Protein AF-A0A843H126-F1 (afdb_monomer_lite)

Radius of gyration: 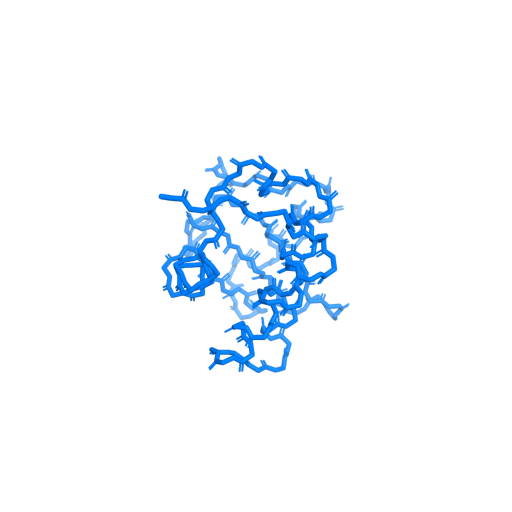14.78 Å; chains: 1; bounding box: 25×26×45 Å

pLDDT: mean 95.46, std 4.78, range [65.38, 98.56]

Sequence (114 aa):
MITVKIDEDTALEMLCDRVDFWRDGEEADLFKKMYEHYVYNGLFDGAEFDVKSIVDNDVVNWCSIVDTSSKDFKKLLRLYKKGEYDVSCEKFKEGSYGYIEAVSDDETMILTRC

Structure (mmCIF, N/CA/C/O backbone):
data_AF-A0A843H126-F1
#
_entry.id   AF-A0A843H126-F1
#
loop_
_atom_site.group_PDB
_atom_site.id
_atom_site.type_symbol
_atom_site.label_atom_id
_atom_site.label_alt_id
_atom_site.label_comp_id
_atom_site.label_asym_id
_atom_site.label_entity_id
_atom_site.label_seq_id
_atom_site.pdbx_PDB_ins_code
_atom_site.Cartn_x
_atom_site.Cartn_y
_atom_site.Cartn_z
_atom_site.occupancy
_atom_site.B_iso_or_equiv
_atom_site.auth_seq_id
_atom_site.auth_comp_id
_atom_site.auth_asym_id
_atom_site.auth_atom_id
_atom_site.pdbx_PDB_model_num
ATOM 1 N N . MET A 1 1 ? -6.828 12.646 -29.552 1.00 65.38 1 MET A N 1
ATOM 2 C CA . MET A 1 1 ? -7.053 11.846 -28.336 1.00 65.38 1 MET A CA 1
ATOM 3 C C . MET A 1 1 ? -7.917 10.670 -28.739 1.00 65.38 1 MET A C 1
ATOM 5 O O . MET A 1 1 ? -8.946 10.898 -29.364 1.00 65.38 1 MET A O 1
ATOM 9 N N . ILE A 1 2 ? -7.449 9.448 -28.512 1.00 76.56 2 ILE A N 1
ATOM 10 C CA . ILE A 1 2 ? -8.238 8.232 -28.733 1.00 76.56 2 ILE A CA 1
ATOM 11 C C . ILE A 1 2 ? -8.704 7.792 -27.351 1.00 76.56 2 ILE A C 1
ATOM 13 O O . ILE A 1 2 ? -7.885 7.722 -26.441 1.00 76.56 2 ILE A O 1
ATOM 17 N N . THR A 1 3 ? -9.998 7.534 -27.192 1.00 81.00 3 THR A N 1
ATOM 18 C CA . THR A 1 3 ? -10.558 7.030 -25.935 1.00 81.00 3 THR A CA 1
ATOM 19 C C . THR A 1 3 ? -10.792 5.538 -26.077 1.00 81.00 3 THR A C 1
ATOM 21 O O . THR A 1 3 ? -11.508 5.103 -26.980 1.00 81.00 3 THR A O 1
ATOM 24 N N . VAL A 1 4 ? -10.190 4.765 -25.181 1.00 82.12 4 VAL A N 1
ATOM 25 C CA . VAL A 1 4 ? -10.381 3.320 -25.067 1.00 82.12 4 VAL A CA 1
ATOM 26 C C . VAL A 1 4 ? -10.914 3.049 -23.668 1.00 82.12 4 VAL A C 1
ATOM 28 O O . VAL A 1 4 ? -10.512 3.715 -22.718 1.00 82.12 4 VAL A O 1
ATOM 31 N N . LYS A 1 5 ? -11.852 2.110 -23.553 1.00 87.12 5 LYS A N 1
ATOM 32 C CA . LYS A 1 5 ? -12.288 1.595 -22.257 1.00 87.12 5 LYS A CA 1
ATOM 33 C C . LYS A 1 5 ? -11.467 0.352 -21.950 1.00 87.12 5 LYS A C 1
ATOM 35 O O . LYS A 1 5 ? -11.414 -0.539 -22.794 1.00 87.12 5 LYS A O 1
ATOM 40 N N . ILE A 1 6 ? -10.849 0.335 -20.780 1.00 89.44 6 ILE A N 1
ATOM 41 C CA . ILE A 1 6 ? -10.196 -0.839 -20.205 1.00 89.44 6 ILE A CA 1
ATOM 42 C C . ILE A 1 6 ? -11.088 -1.360 -19.081 1.00 89.44 6 ILE A C 1
ATOM 44 O O . ILE A 1 6 ? -11.759 -0.568 -18.417 1.00 89.44 6 ILE A O 1
ATOM 48 N N . ASP A 1 7 ? -11.163 -2.673 -18.933 1.00 93.12 7 ASP A N 1
ATOM 49 C CA . ASP A 1 7 ? -11.792 -3.305 -17.777 1.00 93.12 7 ASP A CA 1
ATOM 50 C C . ASP A 1 7 ? -10.887 -3.228 -16.538 1.00 93.12 7 ASP A C 1
ATOM 52 O O . ASP A 1 7 ? -9.689 -2.955 -16.637 1.00 93.12 7 ASP A O 1
ATOM 56 N N . GLU A 1 8 ? -11.498 -3.441 -15.373 1.00 95.25 8 GLU A N 1
ATOM 57 C CA . GLU A 1 8 ? -10.858 -3.368 -14.055 1.00 95.25 8 GLU A CA 1
ATOM 58 C C . GLU A 1 8 ? -9.679 -4.342 -13.935 1.00 95.25 8 GLU A C 1
ATOM 60 O O . GLU A 1 8 ? -8.598 -3.931 -13.515 1.00 95.25 8 GLU A O 1
ATOM 65 N N . ASP A 1 9 ? -9.848 -5.591 -14.378 1.00 96.12 9 ASP A N 1
ATOM 66 C CA . ASP A 1 9 ? -8.803 -6.619 -14.312 1.00 96.12 9 ASP A CA 1
ATOM 67 C C . ASP A 1 9 ? -7.573 -6.207 -15.131 1.00 96.12 9 ASP A C 1
ATOM 69 O O . ASP A 1 9 ? -6.448 -6.231 -14.631 1.00 96.12 9 ASP A O 1
ATOM 73 N N . THR A 1 10 ? -7.788 -5.743 -16.367 1.00 95.56 10 THR A N 1
ATOM 74 C CA . THR A 1 10 ? -6.710 -5.242 -17.231 1.00 95.56 10 THR A CA 1
ATOM 75 C C . THR A 1 10 ? -6.039 -4.005 -16.629 1.00 95.56 10 THR A C 1
ATOM 77 O O . THR A 1 10 ? -4.816 -3.881 -16.662 1.00 95.56 10 THR A O 1
ATOM 80 N N . ALA A 1 11 ? -6.813 -3.071 -16.065 1.00 95.88 11 ALA A N 1
ATOM 81 C CA . ALA A 1 11 ? -6.265 -1.879 -15.419 1.00 95.88 11 ALA A CA 1
ATOM 82 C C . ALA A 1 11 ? -5.380 -2.245 -14.218 1.00 95.88 11 ALA A C 1
ATOM 84 O O . ALA A 1 11 ? -4.278 -1.707 -14.074 1.00 95.88 11 ALA A O 1
ATOM 85 N N . LEU A 1 12 ? -5.843 -3.177 -13.381 1.00 97.81 12 LEU A N 1
ATOM 86 C CA . LEU A 1 12 ? -5.109 -3.666 -12.222 1.00 97.81 12 LEU A CA 1
ATOM 87 C C . LEU A 1 12 ? -3.833 -4.405 -12.633 1.00 97.81 12 LEU A C 1
ATOM 89 O O . LEU A 1 12 ? -2.780 -4.125 -12.062 1.00 97.81 12 LEU A O 1
ATOM 93 N N . GLU A 1 13 ? -3.896 -5.283 -13.639 1.00 97.88 13 GLU A N 1
ATOM 94 C CA . GLU A 1 13 ? -2.727 -5.996 -14.177 1.00 97.88 13 GLU A CA 1
ATOM 95 C C . GLU A 1 13 ? -1.650 -5.004 -14.632 1.00 97.88 13 GLU A C 1
ATOM 97 O O . GLU A 1 13 ? -0.503 -5.091 -14.198 1.00 97.88 13 GLU A O 1
ATOM 102 N N . MET A 1 14 ? -2.028 -3.978 -15.403 1.00 97.56 14 MET A N 1
ATOM 103 C CA . MET A 1 14 ? -1.084 -2.963 -15.878 1.00 97.56 14 MET A CA 1
ATOM 104 C C . MET A 1 14 ? -0.413 -2.181 -14.735 1.00 97.56 14 MET A C 1
ATOM 106 O O . MET A 1 14 ? 0.779 -1.868 -14.819 1.00 97.56 14 MET A O 1
ATOM 110 N N . LEU A 1 15 ? -1.157 -1.844 -13.675 1.00 98.19 15 LEU A N 1
ATOM 111 C CA . LEU A 1 15 ? -0.608 -1.177 -12.488 1.00 98.19 15 LEU A CA 1
ATOM 112 C C . LEU A 1 15 ? 0.352 -2.105 -11.732 1.00 98.19 15 LEU A C 1
ATOM 114 O O . LEU A 1 15 ? 1.466 -1.695 -11.403 1.00 98.19 15 LEU A O 1
ATOM 118 N N . CYS A 1 16 ? -0.049 -3.358 -11.502 1.00 97.94 16 CYS A N 1
ATOM 119 C CA . CYS A 1 16 ? 0.749 -4.365 -10.801 1.00 97.94 16 CYS A CA 1
ATOM 120 C C . CYS A 1 16 ? 2.062 -4.674 -11.531 1.00 97.94 16 CYS A C 1
ATOM 122 O O . CYS A 1 16 ? 3.121 -4.668 -10.903 1.00 97.94 16 CYS A O 1
ATOM 124 N N . ASP A 1 17 ? 2.014 -4.841 -12.853 1.00 98.06 17 ASP A N 1
ATOM 125 C CA . ASP A 1 17 ? 3.198 -5.051 -13.691 1.00 98.06 17 ASP A CA 1
ATOM 126 C C . ASP A 1 17 ? 4.196 -3.897 -13.554 1.00 98.06 17 ASP A C 1
ATOM 128 O O . ASP A 1 17 ? 5.417 -4.087 -13.542 1.00 98.06 17 ASP A O 1
ATOM 132 N N . ARG A 1 18 ? 3.689 -2.664 -13.435 1.00 98.06 18 ARG A N 1
ATOM 133 C CA . ARG A 1 18 ? 4.545 -1.493 -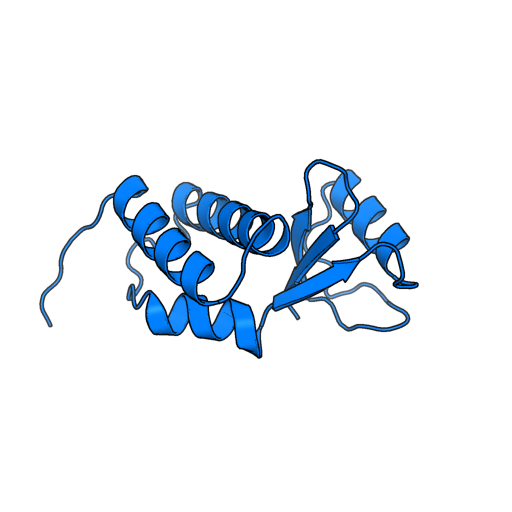13.245 1.00 98.06 18 ARG A CA 1
ATOM 134 C C . ARG A 1 18 ? 5.100 -1.403 -11.824 1.00 98.06 18 ARG A C 1
ATOM 136 O O . ARG A 1 18 ? 6.223 -0.921 -11.670 1.00 98.06 18 ARG A O 1
ATOM 143 N N . VAL A 1 19 ? 4.373 -1.866 -10.809 1.00 98.12 19 VAL A N 1
ATOM 144 C CA . VAL A 1 19 ? 4.881 -1.972 -9.429 1.00 98.12 19 VAL A CA 1
ATOM 145 C C . VAL A 1 19 ? 6.051 -2.951 -9.362 1.00 98.12 19 VAL A C 1
ATOM 147 O O . VAL A 1 19 ? 7.082 -2.610 -8.782 1.00 98.12 19 VAL A O 1
ATOM 150 N N . ASP A 1 20 ? 5.941 -4.102 -10.029 1.00 97.81 20 ASP A N 1
ATOM 151 C CA . ASP A 1 20 ? 6.980 -5.146 -10.047 1.00 97.81 20 ASP A CA 1
ATOM 152 C C . ASP A 1 20 ? 8.293 -4.693 -10.706 1.00 97.81 20 ASP A C 1
ATOM 154 O O . ASP A 1 20 ? 9.355 -5.274 -10.487 1.00 97.81 20 ASP A O 1
ATOM 158 N N . PHE A 1 21 ? 8.263 -3.609 -11.487 1.00 96.62 21 PHE A N 1
ATOM 159 C CA . PHE A 1 21 ? 9.482 -2.956 -11.963 1.00 96.62 21 PHE A CA 1
ATOM 160 C C . PHE A 1 21 ? 10.241 -2.213 -10.847 1.00 96.62 21 PHE A C 1
ATOM 162 O O . PHE A 1 21 ? 11.464 -2.089 -10.915 1.00 96.62 21 PHE A O 1
ATOM 169 N N . TRP A 1 22 ? 9.534 -1.662 -9.857 1.00 96.69 22 TRP A N 1
ATOM 170 C CA . TRP A 1 22 ? 10.103 -0.784 -8.829 1.00 96.69 22 TRP A CA 1
ATOM 171 C C . TRP A 1 22 ? 10.384 -1.460 -7.492 1.00 96.69 22 TRP A C 1
ATOM 173 O O . TRP A 1 22 ? 11.231 -0.971 -6.734 1.00 96.69 22 TRP A O 1
ATOM 183 N N . ARG A 1 23 ? 9.614 -2.493 -7.161 1.00 95.12 23 ARG A N 1
ATOM 184 C CA . ARG A 1 23 ? 9.615 -3.170 -5.865 1.00 95.12 23 ARG A CA 1
ATOM 185 C C . ARG A 1 23 ? 9.455 -4.667 -6.066 1.00 95.12 23 ARG A C 1
ATOM 187 O O . ARG A 1 23 ? 8.936 -5.109 -7.085 1.00 95.12 23 ARG A O 1
ATOM 194 N N . ASP A 1 24 ? 9.881 -5.426 -5.070 1.00 94.62 24 ASP A N 1
ATOM 195 C CA . ASP A 1 24 ? 9.726 -6.869 -4.997 1.00 94.62 24 ASP A CA 1
ATOM 196 C C . ASP A 1 24 ? 9.178 -7.297 -3.627 1.00 94.62 24 ASP A C 1
ATOM 198 O O . ASP A 1 24 ? 9.116 -6.516 -2.673 1.00 94.62 24 ASP A O 1
ATOM 202 N N . GLY A 1 25 ? 8.725 -8.550 -3.552 1.00 95.00 25 GLY A N 1
ATOM 203 C CA . GLY A 1 25 ? 8.253 -9.168 -2.314 1.00 95.00 25 GLY A CA 1
ATOM 204 C C . GLY A 1 25 ? 7.114 -8.409 -1.626 1.00 95.00 25 GLY A C 1
ATOM 205 O O . GLY A 1 25 ? 6.227 -7.854 -2.271 1.00 95.00 25 GLY A O 1
ATOM 206 N N . GLU A 1 26 ? 7.159 -8.387 -0.294 1.00 95.12 26 GLU A N 1
ATOM 207 C CA . GLU A 1 26 ? 6.094 -7.832 0.550 1.00 95.12 26 GLU A CA 1
ATOM 208 C C . GLU A 1 26 ? 5.866 -6.329 0.330 1.00 95.12 26 GLU A C 1
ATOM 210 O O . GLU A 1 26 ? 4.739 -5.850 0.468 1.00 95.12 26 GLU A O 1
ATOM 215 N N . GLU A 1 27 ? 6.905 -5.576 -0.055 1.00 96.94 27 GLU A N 1
ATOM 216 C CA . GLU A 1 27 ? 6.744 -4.159 -0.389 1.00 96.94 27 GLU A CA 1
ATOM 217 C C . GLU A 1 27 ? 5.875 -3.985 -1.636 1.00 96.94 27 GLU A C 1
ATOM 219 O O . GLU A 1 27 ? 4.976 -3.145 -1.642 1.00 96.94 27 GLU A O 1
ATOM 224 N N . ALA A 1 28 ? 6.103 -4.791 -2.680 1.00 98.00 28 ALA A N 1
ATOM 225 C CA . ALA A 1 28 ? 5.281 -4.766 -3.888 1.00 98.00 28 ALA A CA 1
ATOM 226 C C . ALA A 1 28 ? 3.824 -5.151 -3.582 1.00 98.00 28 ALA A C 1
ATOM 228 O O . ALA A 1 28 ? 2.900 -4.495 -4.069 1.00 98.00 28 ALA A O 1
ATOM 229 N N . ASP A 1 29 ? 3.610 -6.153 -2.727 1.00 98.31 29 ASP A N 1
ATOM 230 C CA . ASP A 1 29 ? 2.272 -6.618 -2.347 1.00 98.31 29 ASP A CA 1
ATOM 231 C C . ASP A 1 29 ? 1.435 -5.525 -1.664 1.00 98.31 29 ASP A C 1
ATOM 233 O O . ASP A 1 29 ? 0.224 -5.440 -1.881 1.00 98.31 29 ASP A O 1
ATOM 237 N N . LEU A 1 30 ? 2.061 -4.630 -0.893 1.00 98.50 30 LEU A N 1
ATOM 238 C CA . LEU A 1 30 ? 1.374 -3.476 -0.304 1.00 98.50 30 LEU A CA 1
ATOM 239 C C . LEU A 1 30 ? 0.820 -2.516 -1.365 1.00 98.50 30 LEU A C 1
ATOM 241 O O . LEU A 1 30 ? -0.332 -2.089 -1.271 1.00 98.50 30 LEU A O 1
ATOM 245 N N . PHE A 1 31 ? 1.620 -2.179 -2.379 1.00 98.50 31 PHE A N 1
ATOM 246 C CA . PHE A 1 31 ? 1.171 -1.313 -3.474 1.00 98.50 31 PHE A CA 1
ATOM 247 C C . PHE A 1 31 ? 0.091 -1.994 -4.316 1.00 98.50 31 PHE A C 1
ATOM 249 O O . PHE A 1 31 ? -0.880 -1.350 -4.706 1.00 98.50 31 PHE A O 1
ATOM 256 N N . LYS A 1 32 ? 0.217 -3.303 -4.556 1.00 98.50 32 LYS A N 1
ATOM 257 C CA . LYS A 1 32 ? -0.797 -4.084 -5.278 1.00 98.50 32 LYS A CA 1
ATOM 258 C C . LYS A 1 32 ? -2.142 -4.068 -4.549 1.00 98.50 32 LYS A C 1
ATOM 260 O O . LYS A 1 32 ? -3.153 -3.790 -5.184 1.00 98.50 32 LYS A O 1
ATOM 265 N N . LYS A 1 33 ? -2.153 -4.237 -3.220 1.00 98.31 33 LYS A N 1
ATOM 266 C CA . LYS A 1 33 ? -3.363 -4.092 -2.385 1.00 98.31 33 LYS A CA 1
ATOM 267 C C . LYS A 1 33 ? -3.989 -2.697 -2.484 1.00 98.31 33 LYS A C 1
ATOM 269 O O . LYS A 1 33 ? -5.207 -2.576 -2.590 1.00 98.31 33 LYS A O 1
ATOM 274 N N . MET A 1 34 ? -3.168 -1.644 -2.474 1.00 98.06 34 MET A N 1
ATOM 275 C CA . MET A 1 34 ? -3.642 -0.268 -2.670 1.00 98.06 34 MET A CA 1
ATOM 276 C C . MET A 1 34 ? -4.320 -0.103 -4.041 1.00 98.06 34 MET A C 1
ATOM 278 O O . MET A 1 34 ? -5.431 0.419 -4.116 1.00 98.06 34 MET A O 1
ATOM 282 N N . TYR A 1 35 ? -3.691 -0.575 -5.123 1.00 98.31 35 TYR A N 1
ATOM 283 C CA . TYR A 1 35 ? -4.260 -0.455 -6.469 1.00 98.31 35 TYR A CA 1
ATOM 284 C C . TYR A 1 35 ? -5.495 -1.317 -6.685 1.00 98.31 35 TYR A C 1
ATOM 286 O O . TYR A 1 35 ? -6.434 -0.854 -7.325 1.00 98.31 35 TYR A O 1
ATOM 294 N N . GLU A 1 36 ? -5.535 -2.518 -6.115 1.00 98.19 36 GLU A N 1
ATOM 295 C CA . GLU A 1 36 ? -6.726 -3.364 -6.106 1.00 98.19 36 GLU A CA 1
ATOM 296 C C . GLU A 1 36 ? -7.915 -2.606 -5.499 1.00 98.19 36 GLU A C 1
ATOM 298 O O . GLU A 1 36 ? -8.982 -2.501 -6.107 1.00 98.19 36 GLU A O 1
ATOM 303 N N . HIS A 1 37 ? -7.702 -1.971 -4.342 1.00 96.50 37 HIS A N 1
ATOM 304 C CA . HIS A 1 37 ? -8.712 -1.138 -3.698 1.00 96.50 37 HIS A CA 1
ATOM 305 C C . HIS A 1 37 ? -9.108 0.075 -4.554 1.00 96.50 37 HIS A C 1
ATOM 307 O O . HIS A 1 37 ? -10.284 0.427 -4.618 1.00 96.50 37 HIS A O 1
ATOM 313 N N . TYR A 1 38 ? -8.159 0.738 -5.214 1.00 96.44 38 TYR A N 1
ATOM 314 C CA . TYR A 1 38 ? -8.454 1.902 -6.056 1.00 96.44 38 TYR A CA 1
ATOM 315 C C . TYR A 1 38 ? -9.268 1.534 -7.295 1.00 96.44 38 TYR A C 1
ATOM 317 O O . TYR A 1 38 ? -10.228 2.233 -7.622 1.00 96.44 38 TYR A O 1
ATOM 325 N N . VAL A 1 39 ? -8.900 0.444 -7.967 1.00 96.69 39 VAL A N 1
ATOM 326 C CA . VAL A 1 39 ? -9.581 -0.037 -9.170 1.00 96.69 39 VAL A CA 1
ATOM 327 C C . VAL A 1 39 ? -11.009 -0.457 -8.835 1.00 96.69 39 VAL A C 1
ATOM 329 O O . VAL A 1 39 ? -11.942 0.097 -9.409 1.00 96.69 39 VAL A O 1
ATOM 332 N N . TYR A 1 40 ? -11.209 -1.338 -7.851 1.00 95.50 40 TYR A N 1
ATOM 333 C CA . TYR A 1 40 ? -12.550 -1.852 -7.538 1.00 95.50 40 TYR A CA 1
ATOM 334 C C . TYR A 1 40 ? -13.485 -0.831 -6.878 1.00 95.50 40 TYR A C 1
ATOM 336 O O . TYR A 1 40 ? -14.699 -1.028 -6.861 1.00 95.50 40 TYR A O 1
ATOM 344 N N . ASN A 1 41 ? -12.953 0.276 -6.353 1.00 94.19 41 ASN A N 1
ATOM 345 C CA . ASN A 1 41 ? -13.766 1.405 -5.892 1.00 94.19 41 ASN A CA 1
ATOM 346 C C . ASN A 1 41 ? -13.991 2.480 -6.969 1.00 94.19 41 ASN A C 1
ATOM 348 O O . ASN A 1 41 ? -14.555 3.532 -6.661 1.00 94.19 41 ASN A O 1
ATOM 352 N N . GLY A 1 42 ? -13.552 2.247 -8.209 1.00 92.25 42 GLY A N 1
ATOM 353 C CA . GLY A 1 42 ? -13.774 3.156 -9.333 1.00 92.25 42 GLY A CA 1
ATOM 354 C C . GLY A 1 42 ? -12.976 4.460 -9.251 1.00 92.25 42 GLY A C 1
ATOM 355 O O . GLY A 1 42 ? -13.394 5.469 -9.818 1.00 92.25 42 GLY A O 1
ATOM 356 N N . LEU A 1 43 ? -11.826 4.490 -8.560 1.00 92.88 43 LEU A N 1
ATOM 357 C CA . LEU A 1 43 ? -11.012 5.712 -8.428 1.00 92.88 43 LEU A CA 1
ATOM 358 C C . LEU A 1 43 ? -10.526 6.240 -9.789 1.00 92.88 43 LEU A C 1
ATOM 360 O O . LEU A 1 43 ? -10.318 7.441 -9.959 1.00 92.88 43 LEU A O 1
ATOM 364 N N . PHE A 1 44 ? -10.357 5.343 -10.760 1.00 91.56 44 PHE A N 1
ATOM 365 C CA . PHE A 1 44 ? -9.880 5.666 -12.104 1.00 91.56 44 PHE A CA 1
ATOM 366 C C . PHE A 1 44 ? -11.009 5.849 -13.131 1.00 91.56 44 PHE A C 1
ATOM 368 O O . PHE A 1 44 ? -10.732 6.091 -14.310 1.00 91.56 44 PHE A O 1
ATOM 375 N N . ASP A 1 45 ? -12.277 5.781 -12.717 1.00 89.25 45 ASP A N 1
ATOM 376 C CA . ASP A 1 45 ? -13.414 5.851 -13.633 1.00 89.25 45 ASP A CA 1
ATOM 377 C C . ASP A 1 45 ? -13.496 7.209 -14.338 1.00 89.25 45 ASP A C 1
ATOM 379 O O . ASP A 1 45 ? -13.769 8.254 -13.747 1.00 89.25 45 ASP A O 1
ATOM 383 N N . GLY A 1 46 ? -13.269 7.190 -15.654 1.00 85.00 46 GLY A N 1
ATOM 384 C CA . GLY A 1 46 ? -13.277 8.393 -16.488 1.00 85.00 46 GLY A CA 1
ATOM 385 C C . GLY A 1 46 ? -12.053 9.299 -16.314 1.00 85.00 46 GLY A C 1
ATOM 386 O O . GLY A 1 46 ? -12.035 10.388 -16.892 1.00 85.00 46 GLY A O 1
ATOM 387 N N . ALA A 1 47 ? -11.041 8.863 -15.560 1.00 86.31 47 ALA A N 1
ATOM 388 C CA . ALA A 1 47 ? -9.769 9.560 -15.417 1.00 86.31 47 ALA A CA 1
ATOM 389 C C . ALA A 1 47 ? -8.810 9.252 -16.582 1.00 86.31 47 ALA A C 1
ATOM 391 O O . ALA A 1 47 ? -8.960 8.269 -17.312 1.00 86.31 47 ALA A O 1
ATOM 392 N N . GLU A 1 48 ? -7.796 10.101 -16.758 1.00 89.88 48 GLU A N 1
ATOM 393 C CA . GLU A 1 48 ? -6.670 9.783 -17.635 1.00 89.88 48 GLU A CA 1
ATOM 394 C C . GLU A 1 48 ? -5.820 8.684 -16.989 1.00 89.88 48 GLU A C 1
ATOM 396 O O . GLU A 1 48 ? -5.309 8.850 -15.882 1.00 89.88 48 GLU A O 1
ATOM 401 N N . PHE A 1 49 ? -5.682 7.556 -17.685 1.00 91.69 49 PHE A N 1
ATOM 402 C CA . PHE A 1 49 ? -5.006 6.373 -17.165 1.00 91.69 49 PHE A CA 1
ATOM 403 C C . PHE A 1 49 ? -3.585 6.252 -17.728 1.00 91.69 49 PHE A C 1
ATOM 405 O O . PHE A 1 49 ? -3.314 5.473 -18.643 1.00 91.69 49 PHE A O 1
ATOM 412 N N . ASP A 1 50 ? -2.671 7.061 -17.191 1.00 94.75 50 ASP A N 1
ATOM 413 C CA . ASP A 1 50 ? -1.232 6.934 -17.443 1.00 94.75 50 ASP A CA 1
ATOM 414 C C . ASP A 1 50 ? -0.576 6.131 -16.316 1.00 94.75 50 ASP A C 1
ATOM 416 O O . ASP A 1 50 ? -0.130 6.677 -15.306 1.00 94.75 50 ASP A O 1
ATOM 420 N N . VAL A 1 51 ? -0.500 4.814 -16.518 1.00 95.56 51 VAL A N 1
ATOM 421 C CA . VAL A 1 51 ? 0.075 3.845 -15.570 1.00 95.56 51 VAL A CA 1
ATOM 422 C C . VAL A 1 51 ? 1.461 4.255 -15.090 1.00 95.56 51 VAL A C 1
ATOM 424 O O . VAL A 1 51 ? 1.778 4.105 -13.912 1.00 95.56 51 VAL A O 1
ATOM 427 N N . LYS A 1 52 ? 2.302 4.785 -15.982 1.00 95.94 52 LYS A N 1
ATOM 428 C CA . LYS A 1 52 ? 3.676 5.126 -15.622 1.00 95.94 52 LYS A CA 1
ATOM 429 C C . LYS A 1 52 ? 3.693 6.334 -14.698 1.00 95.94 52 LYS A C 1
ATOM 431 O O . LYS A 1 52 ? 4.364 6.298 -13.675 1.00 95.94 52 LYS A O 1
ATOM 436 N N . SER A 1 53 ? 2.933 7.372 -15.035 1.00 96.06 53 SER A N 1
ATOM 437 C CA . SER A 1 53 ? 2.817 8.559 -14.187 1.00 96.06 53 SER A CA 1
ATOM 438 C C . SER A 1 53 ? 2.141 8.256 -12.850 1.00 96.06 53 SER A C 1
ATOM 440 O O . SER A 1 53 ? 2.549 8.822 -11.841 1.00 96.06 53 SER A O 1
ATOM 442 N N . ILE A 1 54 ? 1.145 7.369 -12.818 1.00 96.56 54 ILE A N 1
ATOM 443 C CA . ILE A 1 54 ? 0.464 6.956 -11.584 1.00 96.56 54 ILE A CA 1
ATOM 444 C C . ILE A 1 54 ? 1.445 6.204 -10.675 1.00 96.56 54 ILE A C 1
ATOM 446 O O . ILE A 1 54 ? 1.772 6.678 -9.587 1.00 96.56 54 ILE A O 1
ATOM 450 N N . VAL A 1 55 ? 1.985 5.079 -11.153 1.00 97.81 55 VAL A N 1
ATOM 451 C CA . VAL A 1 55 ? 2.788 4.176 -10.318 1.00 97.81 55 VAL A CA 1
ATOM 452 C C . VAL A 1 55 ? 4.131 4.780 -9.940 1.00 97.81 55 VAL A C 1
ATOM 454 O O . VAL A 1 55 ? 4.538 4.688 -8.783 1.00 97.81 55 VAL A O 1
ATOM 457 N N . ASP A 1 56 ? 4.819 5.443 -10.872 1.00 97.81 56 ASP A N 1
ATOM 458 C CA . ASP A 1 56 ? 6.124 6.035 -10.568 1.00 97.81 56 ASP A CA 1
ATOM 459 C C . ASP A 1 56 ? 5.986 7.133 -9.500 1.00 97.81 56 ASP A C 1
ATOM 461 O O . ASP A 1 56 ? 6.849 7.247 -8.632 1.00 97.81 56 ASP A O 1
ATOM 465 N N . ASN A 1 57 ? 4.903 7.921 -9.513 1.00 96.44 57 ASN A N 1
ATOM 466 C CA . ASN A 1 57 ? 4.690 8.947 -8.491 1.00 96.44 57 ASN A CA 1
ATOM 467 C C . ASN A 1 57 ? 4.314 8.360 -7.136 1.00 96.44 57 ASN A C 1
ATOM 469 O O . ASN A 1 57 ? 4.856 8.810 -6.126 1.00 96.44 57 ASN A O 1
ATOM 473 N N . ASP A 1 58 ? 3.434 7.363 -7.098 1.00 97.38 58 ASP A N 1
ATOM 474 C CA . ASP A 1 58 ? 3.075 6.713 -5.841 1.00 97.38 58 ASP A CA 1
ATOM 475 C C . ASP A 1 58 ? 4.306 6.075 -5.188 1.00 97.38 58 ASP A C 1
ATOM 477 O O . ASP A 1 58 ? 4.609 6.361 -4.031 1.00 97.38 58 ASP A O 1
ATOM 481 N N . VAL A 1 59 ? 5.082 5.290 -5.941 1.00 96.69 59 VAL A N 1
ATOM 482 C CA . VAL A 1 59 ? 6.233 4.552 -5.398 1.00 96.69 59 VAL A CA 1
ATOM 483 C C . VAL A 1 59 ? 7.410 5.461 -5.020 1.00 96.69 59 VAL A C 1
ATOM 485 O O . VAL A 1 59 ? 8.136 5.156 -4.070 1.00 96.69 59 VAL A O 1
ATOM 488 N N . VAL A 1 60 ? 7.646 6.548 -5.764 1.00 95.25 60 VAL A N 1
ATOM 489 C CA . VAL A 1 60 ? 8.822 7.416 -5.556 1.00 95.25 60 VAL A CA 1
ATOM 490 C C . VAL A 1 60 ? 8.520 8.614 -4.661 1.00 95.25 60 VAL A C 1
ATOM 492 O O . VAL A 1 60 ? 9.382 9.010 -3.878 1.00 95.25 60 VAL A O 1
ATOM 495 N N . ASN A 1 61 ? 7.337 9.218 -4.789 1.00 94.75 61 ASN A N 1
ATOM 496 C CA . ASN A 1 61 ? 7.074 10.549 -4.240 1.00 94.75 61 ASN A CA 1
ATOM 497 C C . ASN A 1 61 ? 6.001 10.570 -3.151 1.00 94.75 61 ASN A C 1
ATOM 499 O O . ASN A 1 61 ? 6.119 11.366 -2.220 1.00 94.75 61 ASN A O 1
ATOM 503 N N . TRP A 1 62 ? 4.923 9.798 -3.299 1.00 95.56 62 TRP A N 1
ATOM 504 C CA . TRP A 1 62 ? 3.703 10.023 -2.511 1.00 95.56 62 TRP A CA 1
ATOM 505 C C . TRP A 1 62 ? 3.474 8.985 -1.424 1.00 95.56 62 TRP A C 1
ATOM 507 O O . TRP A 1 62 ? 2.843 9.310 -0.419 1.00 95.56 62 TRP A O 1
ATOM 517 N N . CYS A 1 63 ? 4.001 7.773 -1.588 1.00 97.81 63 CYS A N 1
ATOM 518 C CA . CYS A 1 63 ? 3.858 6.713 -0.606 1.00 97.81 63 CYS A CA 1
ATOM 519 C C . CYS A 1 63 ? 5.167 6.405 0.124 1.00 97.81 63 CYS A C 1
ATOM 521 O O . CYS A 1 63 ? 6.275 6.672 -0.343 1.00 97.81 63 CYS A O 1
ATOM 523 N N . SER A 1 64 ? 5.040 5.843 1.319 1.00 96.75 64 SER A N 1
ATOM 524 C CA . SER A 1 64 ? 6.152 5.423 2.165 1.00 96.75 64 SER A CA 1
ATOM 525 C C . SER A 1 64 ? 5.776 4.167 2.938 1.00 96.75 64 SER A C 1
ATOM 527 O O . SER A 1 64 ? 4.628 3.996 3.340 1.00 96.75 64 SER A O 1
ATOM 529 N N . ILE A 1 65 ? 6.751 3.288 3.161 1.00 97.62 65 ILE A N 1
ATOM 530 C CA . ILE A 1 65 ? 6.560 2.070 3.950 1.00 97.62 65 ILE A CA 1
ATOM 531 C C . ILE A 1 65 ? 7.087 2.315 5.360 1.00 97.62 65 ILE A C 1
ATOM 533 O O . ILE A 1 65 ? 8.206 2.791 5.553 1.00 97.62 65 ILE A O 1
ATOM 537 N N . VAL A 1 66 ? 6.258 2.003 6.351 1.00 98.12 66 VAL A N 1
ATOM 538 C CA . VAL A 1 66 ? 6.593 2.067 7.773 1.00 98.12 66 VAL A CA 1
ATOM 539 C C . VAL A 1 66 ? 6.634 0.645 8.320 1.00 98.12 66 VAL A C 1
ATOM 541 O O . VAL A 1 66 ? 5.621 -0.052 8.311 1.00 98.12 66 VAL A O 1
ATOM 544 N N . ASP A 1 67 ? 7.794 0.232 8.826 1.00 98.06 67 ASP A N 1
ATOM 545 C CA . ASP A 1 67 ? 8.003 -1.088 9.423 1.00 98.06 67 ASP A CA 1
ATOM 546 C C . ASP A 1 67 ? 7.992 -1.055 10.964 1.00 98.06 67 ASP A C 1
ATOM 548 O O . ASP A 1 67 ? 7.918 0.003 11.604 1.00 98.06 67 ASP A O 1
ATOM 552 N N . THR A 1 68 ? 8.096 -2.236 11.580 1.00 98.06 68 THR A N 1
ATOM 553 C CA . THR A 1 68 ? 8.098 -2.414 13.045 1.00 98.06 68 THR A CA 1
ATOM 554 C C . THR A 1 68 ? 9.198 -1.658 13.803 1.00 98.06 68 THR A C 1
ATOM 556 O O . THR A 1 68 ? 9.091 -1.510 15.027 1.00 98.06 68 THR A O 1
ATOM 559 N N . SER A 1 69 ? 10.243 -1.175 13.124 1.00 97.94 69 SER A N 1
ATOM 560 C CA . SER A 1 69 ? 11.322 -0.400 13.738 1.00 97.94 69 SER A CA 1
ATOM 561 C C . SER A 1 69 ? 10.928 1.057 14.008 1.00 97.94 69 SER A C 1
ATOM 563 O O . SER A 1 69 ? 11.486 1.681 14.918 1.00 97.94 69 SER A O 1
ATOM 565 N N . SER A 1 70 ? 9.929 1.592 13.293 1.00 97.69 70 SER A N 1
ATOM 566 C CA . SER A 1 70 ? 9.450 2.962 13.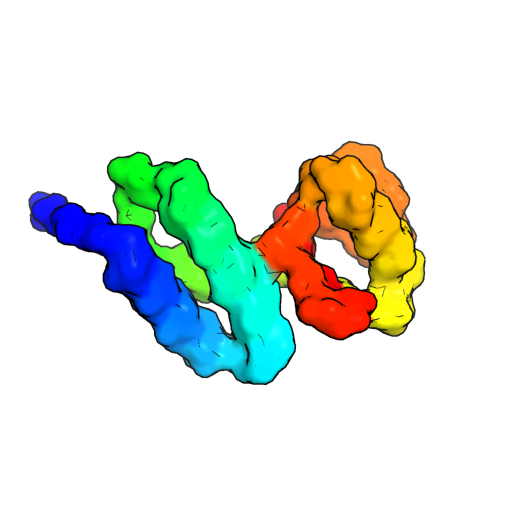492 1.00 97.69 70 SER A CA 1
ATOM 567 C C . SER A 1 70 ? 8.726 3.141 14.829 1.00 97.69 70 SER A C 1
ATOM 569 O O . SER A 1 70 ? 7.927 2.311 15.278 1.00 97.69 70 SER A O 1
ATOM 571 N N . LYS A 1 71 ? 8.921 4.309 15.454 1.00 97.88 71 LYS A N 1
ATOM 572 C CA . LYS A 1 71 ? 8.185 4.694 16.670 1.00 97.88 71 LYS A CA 1
ATOM 573 C C . LYS A 1 71 ? 6.699 4.953 16.419 1.00 97.88 71 LYS A C 1
ATOM 575 O O . LYS A 1 71 ? 5.934 4.960 17.391 1.00 97.88 71 LYS A O 1
ATOM 580 N N . ASP A 1 72 ? 6.300 5.161 15.167 1.00 97.94 72 ASP A N 1
ATOM 581 C CA . ASP A 1 72 ? 4.919 5.443 14.772 1.00 97.94 72 ASP A CA 1
ATOM 582 C C . ASP A 1 72 ? 4.138 4.191 14.357 1.00 97.94 72 ASP A C 1
ATOM 584 O O . ASP A 1 72 ? 2.906 4.193 14.427 1.00 97.94 72 ASP A O 1
ATOM 588 N N . PHE A 1 73 ? 4.833 3.087 14.063 1.00 98.44 73 PHE A N 1
ATOM 589 C CA . PHE A 1 73 ? 4.250 1.831 13.582 1.00 98.44 73 PHE A CA 1
ATOM 590 C C . PHE A 1 73 ? 3.053 1.349 14.410 1.00 98.44 73 PHE A C 1
ATOM 592 O O . PHE A 1 73 ? 1.942 1.183 13.912 1.00 98.44 73 PHE A O 1
ATOM 599 N N . LYS A 1 74 ? 3.242 1.193 15.728 1.00 98.31 74 LYS A N 1
ATOM 600 C CA . LYS A 1 74 ? 2.185 0.693 16.629 1.00 98.31 74 LYS A CA 1
ATOM 601 C C . LYS A 1 74 ? 0.962 1.605 16.670 1.00 98.31 74 LYS A C 1
ATOM 603 O O . LYS A 1 74 ? -0.140 1.139 16.959 1.00 98.31 74 LYS A O 1
ATOM 608 N N . LYS A 1 75 ? 1.152 2.912 16.461 1.00 98.19 75 LYS A N 1
ATOM 609 C CA . LYS A 1 75 ? 0.043 3.864 16.411 1.00 98.19 75 LYS A CA 1
ATOM 610 C C . LYS A 1 75 ? -0.713 3.711 15.093 1.00 98.19 75 LYS A C 1
ATOM 612 O O . LYS A 1 75 ? -1.930 3.575 15.160 1.00 98.19 75 LYS A O 1
ATOM 617 N N . LEU A 1 76 ? -0.008 3.677 13.962 1.00 98.31 76 LEU A N 1
ATOM 618 C CA . LEU A 1 76 ? -0.593 3.466 12.633 1.00 98.31 76 LEU A CA 1
ATOM 619 C C . LEU A 1 76 ? -1.390 2.159 12.573 1.00 98.31 76 LEU A C 1
ATOM 621 O O . LEU A 1 76 ? -2.581 2.189 12.283 1.00 98.31 76 LEU A O 1
ATOM 625 N N . LEU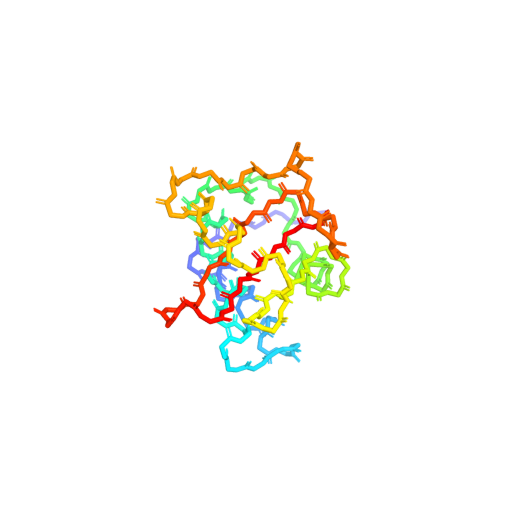 A 1 77 ? -0.792 1.036 12.988 1.00 98.50 77 LEU A N 1
ATOM 626 C CA . LEU A 1 77 ? -1.467 -0.267 12.993 1.00 98.50 77 LEU A CA 1
ATOM 627 C C . LEU A 1 77 ? -2.748 -0.254 13.839 1.00 98.50 77 LEU A C 1
ATOM 629 O O . LEU A 1 77 ? -3.763 -0.844 13.477 1.00 98.50 77 LEU A O 1
ATOM 633 N N . ARG A 1 78 ? -2.726 0.437 14.985 1.00 98.44 78 ARG A N 1
ATOM 634 C CA . ARG A 1 78 ? -3.906 0.562 15.848 1.00 98.44 78 ARG A CA 1
ATOM 635 C C . ARG A 1 78 ? -5.022 1.381 15.193 1.00 98.44 78 ARG A C 1
ATOM 637 O O . ARG A 1 78 ? -6.180 1.052 15.424 1.00 98.44 78 ARG A O 1
ATOM 644 N N . LEU A 1 79 ? -4.695 2.450 14.466 1.00 98.25 79 LEU A N 1
ATOM 645 C CA . LEU A 1 79 ? -5.677 3.279 13.753 1.00 98.25 79 LEU A CA 1
ATOM 646 C C . LEU A 1 79 ? -6.305 2.479 12.607 1.00 98.25 79 LEU A C 1
ATOM 648 O O . LEU A 1 79 ? -7.525 2.340 12.562 1.00 98.25 79 LEU A O 1
ATOM 652 N N . TYR A 1 80 ? -5.474 1.804 11.812 1.00 97.62 80 TYR A N 1
ATOM 653 C CA . TYR A 1 80 ? -5.928 0.896 10.759 1.00 97.62 80 TYR A CA 1
ATOM 654 C C . TYR A 1 80 ? -6.912 -0.162 11.281 1.00 97.62 80 TYR A C 1
ATOM 656 O O . TYR A 1 80 ? -8.011 -0.314 10.757 1.00 97.62 80 TYR A O 1
ATOM 664 N N . LYS A 1 81 ? -6.589 -0.836 12.396 1.00 97.69 81 LYS A N 1
ATOM 665 C CA . LYS A 1 81 ? -7.470 -1.847 13.019 1.00 97.69 81 LYS A CA 1
ATOM 666 C C . LYS A 1 81 ? -8.802 -1.303 13.543 1.00 97.69 81 LYS A C 1
ATOM 668 O O . LYS A 1 81 ? -9.706 -2.086 13.823 1.00 97.69 81 LYS A O 1
ATOM 673 N N . LYS A 1 82 ? -8.924 0.012 13.717 1.00 97.75 82 LYS A N 1
ATOM 674 C CA . LYS A 1 82 ? -10.188 0.679 14.060 1.00 97.75 82 LYS A CA 1
ATOM 675 C C . LYS A 1 82 ? -10.989 1.107 12.827 1.00 97.75 82 LYS A C 1
ATOM 677 O O . LYS A 1 82 ? -12.093 1.615 12.999 1.00 97.75 82 LYS A O 1
ATOM 682 N N . GLY A 1 83 ? -10.451 0.911 11.623 1.00 97.00 83 GLY A N 1
ATOM 683 C CA . GLY A 1 83 ? -11.009 1.435 10.378 1.00 97.00 83 GLY A CA 1
ATOM 684 C C . GLY A 1 83 ? -10.725 2.925 10.165 1.00 97.00 83 GLY A C 1
ATOM 685 O O . GLY A 1 83 ? -11.436 3.576 9.406 1.00 97.00 83 GLY A O 1
ATOM 686 N N . GLU A 1 84 ? -9.728 3.488 10.856 1.00 97.31 84 GLU A N 1
ATOM 687 C CA . GLU A 1 84 ? -9.299 4.878 10.681 1.00 97.31 84 GLU A CA 1
ATOM 688 C C . GLU A 1 84 ? -8.143 4.921 9.669 1.00 97.31 84 GLU A C 1
ATOM 690 O O . GLU A 1 84 ? -6.991 4.662 10.022 1.00 97.31 84 GLU A O 1
ATOM 695 N N . TYR A 1 85 ? -8.473 5.204 8.404 1.00 96.69 85 TYR A N 1
ATOM 696 C CA . TYR A 1 85 ? -7.509 5.244 7.297 1.00 96.69 85 TYR A CA 1
ATOM 697 C C . TYR A 1 85 ? -6.965 6.652 7.029 1.00 96.69 85 TYR A C 1
ATOM 699 O O . TYR A 1 85 ? -5.769 6.801 6.801 1.00 96.69 85 TYR A O 1
ATOM 707 N N . ASP A 1 86 ? -7.811 7.688 7.108 1.00 97.62 86 ASP A N 1
ATOM 708 C CA . ASP A 1 86 ? -7.363 9.086 7.087 1.00 97.62 86 ASP A CA 1
ATOM 709 C C . ASP A 1 86 ? -6.754 9.433 8.446 1.00 97.62 86 ASP A C 1
ATOM 711 O O . ASP A 1 86 ? -7.434 9.450 9.476 1.00 97.62 86 ASP A O 1
ATOM 715 N N . VAL A 1 87 ? -5.450 9.683 8.436 1.00 97.50 87 VAL A N 1
ATOM 716 C CA . VAL A 1 87 ? -4.652 9.984 9.626 1.00 97.50 87 VAL A CA 1
ATOM 717 C C . VAL A 1 87 ? -3.972 11.348 9.525 1.00 97.50 87 VAL A C 1
ATOM 719 O O . VAL A 1 87 ? -3.125 11.678 10.353 1.00 97.50 87 VAL A O 1
ATOM 722 N N . SER A 1 88 ? -4.395 12.181 8.571 1.00 96.06 88 SER A N 1
ATOM 723 C CA . SER A 1 88 ? -3.834 13.512 8.300 1.00 96.06 88 SER A CA 1
ATOM 724 C C . SER A 1 88 ? -3.878 14.469 9.499 1.00 96.06 88 SER A C 1
ATOM 726 O O . SER A 1 88 ? -3.047 15.368 9.629 1.00 96.06 88 SER A O 1
ATOM 728 N N . CYS A 1 89 ? -4.835 14.274 10.410 1.00 93.62 89 CYS A N 1
ATOM 729 C CA . CYS A 1 89 ? -4.994 15.080 11.623 1.00 93.62 89 CYS A CA 1
ATOM 730 C C . CYS A 1 89 ? -4.226 14.527 12.839 1.00 93.62 89 CYS A C 1
ATOM 732 O O . CYS A 1 89 ? -4.200 15.156 13.904 1.00 93.62 89 CYS A O 1
ATOM 734 N N . GLU A 1 90 ? -3.611 13.351 12.716 1.00 94.88 90 GLU A N 1
ATOM 735 C CA . GLU A 1 90 ? -2.934 12.679 13.816 1.00 94.88 90 GLU A CA 1
ATOM 736 C C . GLU A 1 90 ? -1.496 13.172 13.999 1.00 94.88 90 GLU A C 1
ATOM 738 O O . GLU A 1 90 ? -0.751 13.428 13.059 1.00 94.88 90 GLU A O 1
ATOM 743 N N . LYS A 1 91 ? -1.065 13.274 15.261 1.00 94.94 91 LYS A N 1
ATOM 744 C CA . LYS A 1 91 ? 0.328 13.618 15.585 1.00 94.94 91 LYS A CA 1
ATOM 745 C C . LYS A 1 91 ? 1.198 12.370 15.660 1.00 94.94 91 LYS A C 1
ATOM 747 O O . LYS A 1 91 ? 0.935 11.490 16.488 1.00 94.94 91 LYS A O 1
ATOM 752 N N . PHE A 1 92 ? 2.252 12.343 14.860 1.00 95.69 92 PHE A N 1
ATOM 753 C CA . PHE A 1 92 ? 3.250 11.279 14.789 1.00 95.69 92 PHE A CA 1
ATOM 754 C C . PHE A 1 92 ? 4.633 11.810 15.197 1.00 95.69 92 PHE A C 1
ATOM 756 O O . PHE A 1 92 ? 4.827 13.020 15.334 1.00 95.69 92 PHE A O 1
ATOM 763 N N . LYS A 1 93 ? 5.563 10.913 15.530 1.00 94.44 93 LYS A N 1
ATOM 764 C CA . LYS A 1 93 ? 6.886 11.257 16.072 1.00 94.44 93 LYS A CA 1
ATOM 765 C C . LYS A 1 93 ? 7.950 11.420 14.994 1.00 94.44 93 LYS A C 1
ATOM 767 O O . LYS A 1 93 ? 8.879 12.195 15.202 1.00 94.44 93 LYS A O 1
ATOM 772 N N . GLU A 1 94 ? 7.859 10.643 13.924 1.00 91.56 94 GLU A N 1
ATOM 773 C CA . GLU A 1 94 ? 8.899 10.480 12.907 1.00 91.56 94 GLU A CA 1
ATOM 774 C C . GLU A 1 94 ? 8.421 10.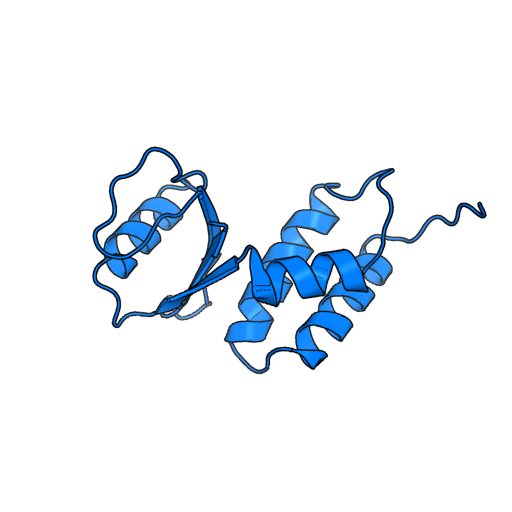929 11.527 1.00 91.56 94 GLU A C 1
ATOM 776 O O . GLU A 1 94 ? 9.208 11.533 10.802 1.00 91.56 94 GLU A O 1
ATOM 781 N N . GLY A 1 95 ? 7.153 10.691 11.182 1.00 88.88 95 GLY A N 1
ATOM 782 C CA . GLY A 1 95 ? 6.607 11.026 9.865 1.00 88.88 95 GLY A CA 1
ATOM 783 C C . GLY A 1 95 ? 5.402 11.963 9.886 1.00 88.88 95 GLY A C 1
ATOM 784 O O . GLY A 1 95 ? 4.801 12.229 10.927 1.00 88.88 95 GLY A O 1
ATOM 785 N N . SER A 1 96 ? 5.052 12.453 8.699 1.00 92.75 96 SER A N 1
ATOM 786 C CA . SER A 1 96 ? 3.750 13.046 8.395 1.00 92.75 96 SER A CA 1
ATOM 787 C C . SER A 1 96 ? 3.027 12.063 7.489 1.00 92.75 96 SER A C 1
ATOM 789 O O . SER A 1 96 ? 3.567 11.708 6.447 1.00 92.75 96 SER A O 1
ATOM 791 N N . TYR A 1 97 ? 1.852 11.604 7.905 1.00 95.94 97 TYR A N 1
ATOM 792 C CA . TYR A 1 97 ? 1.076 10.608 7.173 1.00 95.94 97 TYR A CA 1
ATOM 793 C C . TYR A 1 97 ? -0.324 11.170 6.942 1.00 95.94 97 TYR A C 1
ATOM 795 O O . TYR A 1 97 ? -0.975 11.600 7.894 1.00 95.94 97 TYR A O 1
ATOM 803 N N . GLY A 1 98 ? -0.772 11.182 5.692 1.00 97.12 98 GLY A N 1
ATOM 804 C CA . GLY A 1 98 ? -2.122 11.571 5.302 1.00 97.12 98 GLY A CA 1
ATOM 805 C C . GLY A 1 98 ? -3.097 10.398 5.354 1.00 97.12 98 GLY A C 1
ATOM 806 O O . GLY A 1 98 ? -4.182 10.526 5.916 1.00 97.12 98 GLY A O 1
ATOM 807 N N . TYR A 1 99 ? -2.700 9.242 4.817 1.00 97.94 99 TYR A N 1
ATOM 808 C CA . TYR A 1 99 ? -3.585 8.083 4.677 1.00 97.94 99 TYR A CA 1
ATOM 809 C C . TYR A 1 99 ? -2.848 6.754 4.889 1.00 97.94 99 TYR A C 1
ATOM 811 O O . TYR A 1 99 ? -1.663 6.643 4.574 1.00 97.94 99 TYR A O 1
ATOM 819 N N . ILE A 1 100 ? -3.540 5.743 5.418 1.00 98.44 100 ILE A N 1
ATOM 820 C CA . ILE A 1 100 ? -3.065 4.355 5.491 1.00 98.44 100 ILE A CA 1
ATOM 821 C C . ILE A 1 100 ? -3.643 3.589 4.303 1.00 98.44 100 ILE A C 1
ATOM 823 O O . ILE A 1 100 ? -4.840 3.318 4.269 1.00 98.44 100 ILE A O 1
ATOM 827 N N . GLU A 1 101 ? -2.786 3.232 3.351 1.00 98.25 101 GLU A N 1
ATOM 828 C CA . GLU A 1 101 ? -3.180 2.611 2.082 1.00 98.25 101 GLU A CA 1
ATOM 829 C C . GLU A 1 101 ? -3.311 1.090 2.202 1.00 98.25 101 GLU A C 1
ATOM 831 O O . GLU A 1 101 ? -4.262 0.499 1.696 1.00 98.25 101 GLU A O 1
ATOM 836 N N . ALA A 1 102 ? -2.362 0.442 2.885 1.00 98.12 102 ALA A N 1
ATOM 837 C CA . ALA A 1 102 ? -2.335 -1.011 3.030 1.00 98.12 102 ALA A CA 1
ATOM 838 C C . ALA A 1 102 ? -1.512 -1.462 4.245 1.00 98.12 102 ALA A C 1
ATOM 840 O O . ALA A 1 102 ? -0.640 -0.741 4.736 1.00 98.12 102 ALA A O 1
ATOM 841 N N . VAL A 1 103 ? -1.766 -2.691 4.700 1.00 98.38 103 VAL A N 1
ATOM 842 C CA . VAL A 1 103 ? -0.985 -3.391 5.732 1.00 98.38 103 VAL A CA 1
ATOM 843 C C . VAL A 1 103 ? -0.606 -4.782 5.215 1.00 98.38 103 VAL A C 1
ATOM 845 O O . VAL A 1 103 ? -1.400 -5.432 4.521 1.00 98.38 103 VAL A O 1
ATOM 848 N N . SER A 1 104 ? 0.616 -5.228 5.517 1.00 98.25 104 SER A N 1
ATOM 849 C CA . SER A 1 104 ? 1.093 -6.568 5.159 1.00 98.25 104 SER A CA 1
ATOM 850 C C . SER A 1 104 ? 0.298 -7.637 5.915 1.00 98.25 104 SER A C 1
ATOM 852 O O . SER A 1 104 ? -0.271 -7.369 6.973 1.00 98.25 104 SER A O 1
ATOM 854 N N . ASP A 1 105 ? 0.223 -8.857 5.379 1.00 96.62 105 ASP A N 1
ATOM 855 C CA . ASP A 1 105 ? -0.618 -9.911 5.976 1.00 96.62 105 ASP A CA 1
ATOM 856 C C . ASP A 1 105 ? -0.133 -10.357 7.361 1.00 96.62 105 ASP A C 1
ATOM 858 O O . ASP A 1 105 ? -0.928 -10.758 8.210 1.00 96.62 105 ASP A O 1
ATOM 862 N N . ASP A 1 106 ? 1.171 -10.259 7.603 1.00 97.25 106 ASP A N 1
ATOM 863 C CA . ASP A 1 106 ? 1.811 -10.530 8.889 1.00 97.25 106 ASP A CA 1
ATOM 864 C C . ASP A 1 106 ? 1.818 -9.312 9.835 1.00 97.25 106 ASP A C 1
ATOM 866 O O . ASP A 1 106 ? 2.314 -9.403 10.960 1.00 97.25 106 ASP A O 1
ATOM 870 N N . GLU A 1 107 ? 1.252 -8.184 9.394 1.00 97.88 107 GLU A N 1
ATOM 871 C CA . GLU A 1 107 ? 1.201 -6.909 10.107 1.00 97.88 107 GLU A CA 1
ATOM 872 C C . GLU A 1 107 ? 2.577 -6.399 10.566 1.00 97.88 107 GLU A C 1
ATOM 874 O O . GLU A 1 107 ? 2.713 -5.885 11.683 1.00 97.88 107 GLU A O 1
ATOM 879 N N . THR A 1 108 ? 3.605 -6.533 9.727 1.00 98.25 108 THR A N 1
ATOM 880 C CA . THR A 1 108 ? 4.954 -6.001 9.986 1.00 98.25 108 THR A CA 1
ATOM 881 C C . THR A 1 108 ? 5.300 -4.762 9.160 1.00 98.25 108 THR A C 1
ATOM 883 O O . THR A 1 108 ? 6.219 -4.027 9.536 1.00 98.25 108 THR A O 1
ATOM 886 N N . MET A 1 109 ? 4.530 -4.471 8.108 1.00 98.56 109 MET A N 1
ATOM 887 C CA . MET A 1 109 ? 4.702 -3.307 7.240 1.00 98.56 109 MET A CA 1
ATOM 888 C C . MET A 1 109 ? 3.373 -2.600 6.964 1.00 98.56 109 MET A C 1
ATOM 890 O O . MET A 1 109 ? 2.315 -3.224 6.855 1.00 98.56 109 MET A O 1
ATOM 894 N N . ILE A 1 110 ? 3.431 -1.275 6.847 1.00 98.56 110 ILE A N 1
ATOM 895 C CA . ILE A 1 110 ? 2.286 -0.414 6.544 1.00 98.56 110 ILE A CA 1
ATOM 896 C C . ILE A 1 110 ? 2.680 0.526 5.413 1.00 98.56 110 ILE A C 1
ATOM 898 O O . ILE A 1 110 ? 3.660 1.257 5.540 1.00 98.56 110 ILE A O 1
ATOM 902 N N . LEU A 1 111 ? 1.893 0.549 4.342 1.00 98.56 111 LEU A N 1
ATOM 903 C CA . LEU A 1 111 ? 2.005 1.555 3.294 1.00 98.56 111 LEU A CA 1
ATOM 904 C C . LEU A 1 111 ? 1.174 2.776 3.679 1.00 98.56 111 LEU A C 1
ATOM 906 O O . LEU A 1 111 ? -0.024 2.667 3.950 1.00 98.56 111 LEU A O 1
ATOM 910 N N . THR A 1 112 ? 1.808 3.939 3.700 1.00 98.38 112 THR A N 1
ATOM 911 C CA . THR A 1 112 ? 1.158 5.222 3.962 1.00 98.38 112 THR A CA 1
ATOM 912 C C . THR A 1 112 ? 1.326 6.158 2.779 1.00 98.38 112 THR A C 1
ATOM 914 O O . THR A 1 112 ? 2.309 6.070 2.045 1.00 98.38 112 THR A O 1
ATOM 917 N N . ARG A 1 113 ? 0.371 7.069 2.605 1.00 97.12 113 ARG A N 1
ATOM 918 C CA . ARG A 1 113 ? 0.470 8.222 1.706 1.00 97.12 113 ARG A CA 1
ATOM 919 C C . ARG A 1 113 ? 0.740 9.478 2.527 1.00 97.12 113 ARG A C 1
ATOM 921 O O . ARG A 1 113 ? 0.096 9.669 3.563 1.00 97.12 113 ARG A O 1
ATOM 928 N N . CYS A 1 114 ? 1.696 10.291 2.089 1.00 88.38 114 CYS A N 1
ATOM 929 C CA . CYS A 1 114 ? 2.181 11.489 2.784 1.00 88.38 114 CYS A CA 1
ATOM 930 C C . CYS A 1 114 ? 1.416 12.760 2.400 1.00 88.38 114 CYS A C 1
ATOM 932 O O . CYS A 1 114 ? 1.051 12.903 1.211 1.00 88.38 114 CYS A O 1
#

Secondary structure (DSSP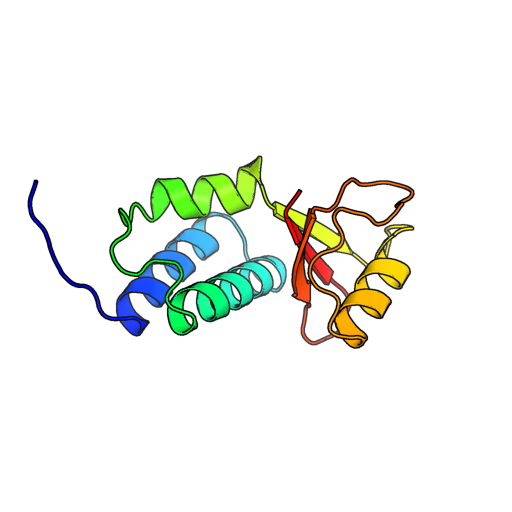, 8-state):
-------HHHHHHHHHHHHHHH--HHHHHHHHHHHHHHHHTTTTTTS---HHHHHHHIIIIIEEEEETTSSSHHHHHHHHTTT--B-TTS--SS---SEEEEE-TTSSEEEEE-

Foldseek 3Di:
DDDDDDALVRLLVLLLVLLVVPDDDQVSVLVSQLSNVCSVVCVCPVHDRDSNVVNVCCRPPWKDKDFPVAPCLVVCLVCVVVVNFQCQVPDDDPDRFGGFRGAGPVRGMTMTTD